Protein AF-A0A388T9V4-F1 (afdb_monomer_lite)

pLDDT: mean 95.2, std 5.36, range [64.31, 98.38]

Foldseek 3Di:
DFDPDDQDDADPVGDPVNVVSRVVSVCNRPVPPDPVRVVVVVVVVVVVVVVVVVPPPDD

Sequence (59 aa):
MIHDVPRPKISPKFTIEDIHKLREWNYERLKDATPEERLADSREEIEKFNAALLAIPAL

Radius of gyration: 13.94 Å; chains: 1; bounding box: 24×32×33 Å

Organism: Termititenax aidoneus (NCBI:txid2218524)

Secondary structure (DSSP, 8-state):
----PPPPPPPTT--HHHHHHHHHHHHHHHTT--HHHHHHHHHHHHHHHHHHHHTSPP-

Structure (mmCIF, N/CA/C/O backbone):
data_AF-A0A388T9V4-F1
#
_entry.id   AF-A0A388T9V4-F1
#
loop_
_atom_site.group_PDB
_atom_site.id
_atom_site.type_symbol
_atom_site.label_atom_id
_atom_site.label_alt_id
_atom_site.label_comp_id
_atom_site.label_asym_id
_atom_site.label_entity_id
_atom_site.label_seq_id
_atom_site.pdbx_PDB_ins_code
_atom_site.Cartn_x
_atom_site.Cartn_y
_atom_site.Cartn_z
_atom_site.occupancy
_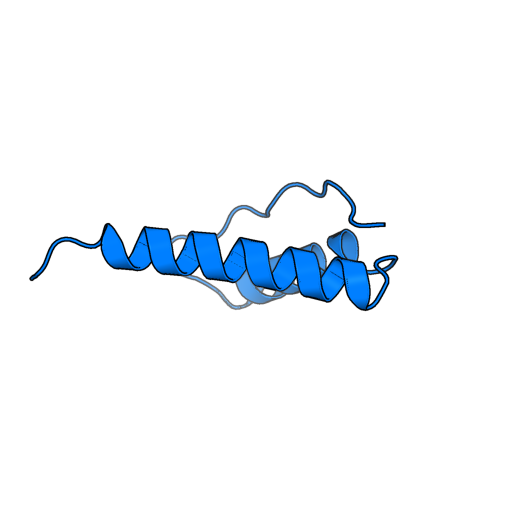atom_site.B_iso_or_equiv
_atom_site.auth_seq_id
_atom_site.auth_comp_id
_atom_site.auth_asym_id
_atom_site.auth_atom_id
_atom_site.pdbx_PDB_model_num
ATOM 1 N N . MET A 1 1 ? 3.905 -2.012 -15.438 1.00 91.06 1 MET A N 1
ATOM 2 C CA . MET A 1 1 ? 2.447 -1.819 -15.454 1.00 91.06 1 MET A CA 1
ATOM 3 C C . MET A 1 1 ? 1.908 -1.888 -14.034 1.00 91.06 1 MET A C 1
ATOM 5 O O . MET A 1 1 ? 2.217 -2.838 -13.321 1.00 91.06 1 MET A O 1
ATOM 9 N N . ILE A 1 2 ? 1.106 -0.901 -13.631 1.00 93.06 2 ILE A N 1
ATOM 10 C CA . ILE A 1 2 ? 0.332 -0.937 -12.380 1.00 93.06 2 ILE A CA 1
ATOM 11 C C . ILE A 1 2 ? -1.059 -1.490 -12.695 1.00 93.06 2 ILE A C 1
ATOM 13 O O . ILE A 1 2 ? -1.715 -1.015 -13.622 1.00 93.06 2 ILE A O 1
ATOM 17 N N . HIS A 1 3 ? -1.497 -2.498 -11.945 1.00 95.81 3 HIS A N 1
ATOM 18 C CA . HIS A 1 3 ? -2.784 -3.162 -12.160 1.00 95.81 3 HIS A CA 1
ATOM 19 C C . HIS A 1 3 ? -3.910 -2.471 -11.392 1.00 95.81 3 HIS A C 1
ATOM 21 O O . HIS A 1 3 ? -3.752 -2.132 -10.223 1.00 95.81 3 HIS A O 1
ATOM 27 N N . ASP A 1 4 ? -5.078 -2.317 -12.010 1.00 95.69 4 ASP A N 1
ATOM 28 C CA . ASP A 1 4 ? -6.268 -1.803 -11.322 1.00 95.69 4 ASP A CA 1
ATOM 29 C C . ASP A 1 4 ? -6.924 -2.907 -10.476 1.00 95.69 4 ASP A C 1
ATOM 31 O O . ASP A 1 4 ? -7.853 -3.597 -10.899 1.00 95.69 4 ASP A O 1
ATOM 35 N N . VAL A 1 5 ? -6.369 -3.134 -9.283 1.00 95.75 5 VAL A N 1
ATOM 36 C CA . VAL A 1 5 ? -6.871 -4.116 -8.314 1.00 95.75 5 VAL A CA 1
ATOM 37 C C . VAL A 1 5 ? -7.757 -3.401 -7.286 1.00 95.75 5 VAL A C 1
ATOM 39 O O . VAL A 1 5 ? -7.284 -2.464 -6.630 1.00 95.75 5 VAL A O 1
ATOM 42 N N . PRO A 1 6 ? -9.009 -3.843 -7.056 1.00 96.88 6 PRO A N 1
ATOM 43 C CA . PRO A 1 6 ? -9.881 -3.239 -6.053 1.00 96.88 6 PRO A CA 1
ATOM 44 C C . PRO A 1 6 ? -9.261 -3.265 -4.652 1.00 96.88 6 PRO A C 1
ATOM 46 O O . PRO A 1 6 ? -8.813 -4.310 -4.177 1.00 96.88 6 PRO A O 1
ATOM 49 N N . ARG A 1 7 ? -9.271 -2.119 -3.960 1.00 95.19 7 ARG A N 1
ATOM 50 C CA . ARG A 1 7 ? -8.760 -2.024 -2.585 1.00 95.19 7 ARG A CA 1
ATOM 51 C C . ARG A 1 7 ? -9.604 -2.904 -1.644 1.00 95.19 7 ARG A C 1
ATOM 53 O O . ARG A 1 7 ? -10.837 -2.838 -1.695 1.00 95.19 7 ARG A O 1
ATOM 60 N N . PRO A 1 8 ? -8.983 -3.708 -0.761 1.00 97.31 8 PRO A N 1
ATOM 61 C CA . PRO A 1 8 ? -9.720 -4.574 0.150 1.00 97.31 8 PRO A CA 1
ATOM 62 C C . PRO A 1 8 ? -10.530 -3.768 1.171 1.00 97.31 8 PRO A C 1
ATOM 64 O O . PRO A 1 8 ? -10.130 -2.689 1.608 1.00 97.31 8 PRO A O 1
ATOM 67 N N . LYS A 1 9 ? -11.666 -4.330 1.600 1.00 97.00 9 LYS A N 1
ATOM 68 C CA . LYS A 1 9 ? -12.428 -3.801 2.739 1.00 97.00 9 LYS A CA 1
ATOM 69 C C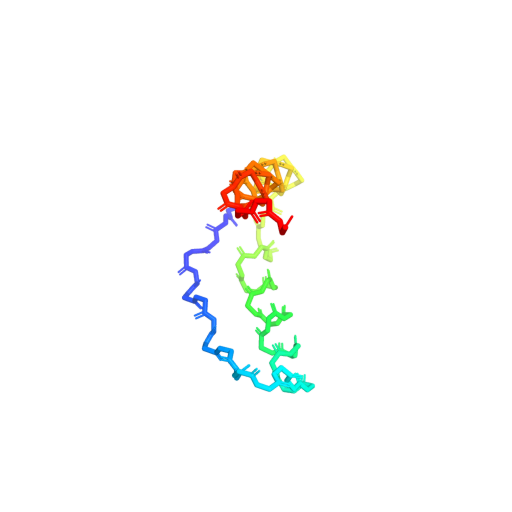 . LYS A 1 9 ? -11.640 -4.040 4.026 1.00 97.00 9 LYS A C 1
ATOM 71 O O . LYS A 1 9 ? -11.300 -5.186 4.320 1.00 97.00 9 LYS A O 1
ATOM 76 N N . ILE A 1 10 ? -11.408 -2.969 4.780 1.00 97.38 10 ILE A N 1
ATOM 77 C CA . ILE A 1 10 ? -10.655 -2.984 6.038 1.00 97.38 10 ILE A CA 1
ATOM 78 C C . ILE A 1 10 ? -11.619 -2.899 7.218 1.00 97.38 10 ILE A C 1
ATOM 80 O O . ILE A 1 10 ? -12.541 -2.081 7.221 1.00 97.38 10 ILE A O 1
ATOM 84 N N . SER A 1 11 ? -11.415 -3.753 8.220 1.00 96.75 11 SER A N 1
ATOM 85 C CA . SER A 1 11 ? -12.186 -3.706 9.463 1.00 96.75 11 SER A CA 1
ATOM 86 C C . SER A 1 11 ? -11.956 -2.389 10.219 1.00 96.75 11 SER A C 1
ATOM 88 O O . SER A 1 11 ? -10.806 -1.970 10.358 1.00 96.75 11 SER A O 1
ATOM 90 N N . PRO A 1 12 ? -12.990 -1.787 10.842 1.00 96.94 12 PRO A N 1
ATOM 91 C CA . PRO A 1 12 ? -12.812 -0.646 11.746 1.00 96.94 12 PRO A CA 1
ATOM 92 C C . PRO A 1 12 ? -11.883 -0.929 12.937 1.00 96.94 12 PRO A C 1
ATOM 94 O O . PRO A 1 12 ? -11.347 -0.001 13.531 1.00 96.94 12 PRO A O 1
ATOM 97 N N . LYS A 1 13 ? -11.702 -2.206 13.306 1.00 97.62 13 LYS A N 1
ATOM 98 C CA . LYS A 1 13 ? -10.811 -2.624 14.401 1.00 97.62 13 LYS A CA 1
ATOM 99 C C . LYS A 1 13 ? -9.362 -2.861 13.968 1.00 97.62 13 LYS A C 1
ATOM 101 O O . LYS A 1 13 ? -8.563 -3.178 14.836 1.00 97.62 13 LYS A O 1
ATOM 106 N N . PHE A 1 14 ? -9.065 -2.762 12.670 1.00 96.25 14 PHE A N 1
ATOM 107 C CA . PHE A 1 14 ? -7.760 -3.015 12.053 1.00 96.25 14 PHE A CA 1
ATOM 108 C C . PHE A 1 14 ? -7.027 -4.254 12.603 1.00 96.25 14 PHE A C 1
ATOM 110 O O . PHE A 1 14 ? -6.282 -4.213 13.579 1.00 96.25 14 PHE A O 1
ATOM 117 N N . THR A 1 15 ? -7.262 -5.394 11.968 1.00 97.75 15 THR A N 1
ATOM 118 C CA . THR A 1 15 ? -6.788 -6.711 12.405 1.00 97.75 15 THR A CA 1
ATOM 119 C C . THR A 1 15 ? -5.554 -7.175 11.627 1.00 97.75 15 THR A C 1
ATOM 121 O O . THR A 1 15 ? -5.205 -6.621 10.587 1.00 97.75 15 THR A O 1
ATOM 124 N N . ILE A 1 16 ? -4.915 -8.257 12.087 1.00 98.25 16 ILE A N 1
ATOM 125 C CA . ILE A 1 16 ? -3.807 -8.906 11.359 1.00 98.25 16 ILE A CA 1
ATOM 126 C C . ILE A 1 16 ? -4.243 -9.329 9.948 1.00 98.25 16 ILE A C 1
ATOM 128 O O . ILE A 1 16 ? -3.493 -9.175 8.988 1.00 98.25 16 ILE A O 1
ATOM 132 N N . GLU A 1 17 ? -5.479 -9.800 9.808 1.00 98.19 17 GLU A N 1
ATOM 133 C CA . GLU A 1 17 ? -6.040 -10.186 8.515 1.00 98.19 17 GLU A CA 1
ATOM 134 C C . GLU A 1 17 ? -6.156 -8.993 7.552 1.00 98.19 17 GLU A C 1
ATOM 136 O O . GLU A 1 17 ? -5.951 -9.133 6.349 1.00 98.19 17 GLU A O 1
ATOM 141 N N . ASP A 1 18 ? -6.419 -7.790 8.068 1.00 98.38 18 ASP A N 1
ATOM 142 C CA . ASP A 1 18 ? -6.427 -6.575 7.252 1.00 98.38 18 ASP A CA 1
ATOM 143 C C . ASP A 1 18 ? -5.021 -6.232 6.737 1.00 98.38 18 ASP A C 1
ATOM 145 O O . ASP A 1 18 ? -4.870 -5.813 5.589 1.00 98.38 18 ASP A O 1
ATOM 149 N N . ILE A 1 19 ? -3.978 -6.481 7.538 1.00 98.12 19 ILE A N 1
ATOM 150 C CA . ILE A 1 19 ? -2.582 -6.316 7.105 1.00 98.12 19 ILE A CA 1
ATOM 151 C C . ILE A 1 19 ? -2.259 -7.290 5.968 1.00 98.12 19 ILE A C 1
ATOM 153 O O . ILE A 1 19 ? -1.655 -6.886 4.973 1.00 98.12 19 ILE A O 1
ATOM 157 N N . HIS A 1 20 ? -2.667 -8.557 6.081 1.00 98.31 20 HIS A N 1
ATOM 158 C CA . HIS A 1 20 ? -2.465 -9.542 5.015 1.00 98.31 20 HIS A CA 1
ATOM 159 C C . HIS A 1 20 ? -3.162 -9.123 3.720 1.00 98.31 20 HIS A C 1
ATOM 161 O O . HIS A 1 20 ? -2.521 -9.094 2.672 1.00 98.31 20 HIS A O 1
ATOM 167 N N . LYS A 1 21 ? -4.426 -8.693 3.800 1.00 97.81 21 LYS A N 1
ATOM 168 C CA . LYS A 1 21 ? -5.178 -8.192 2.640 1.00 97.81 21 LYS A CA 1
ATOM 169 C C . LYS A 1 21 ? -4.509 -6.993 1.975 1.00 97.81 21 LYS A C 1
ATOM 171 O O . LYS A 1 21 ? -4.443 -6.940 0.752 1.00 97.81 21 LYS A O 1
ATOM 176 N N . LEU A 1 22 ? -4.008 -6.035 2.756 1.00 97.69 22 LEU A N 1
ATOM 177 C CA . LEU A 1 22 ? -3.303 -4.866 2.220 1.00 97.69 22 LEU A CA 1
ATOM 178 C C . LEU A 1 22 ? -1.984 -5.250 1.542 1.00 97.69 22 LEU A C 1
ATOM 180 O O . LEU A 1 22 ? -1.652 -4.696 0.496 1.00 97.69 22 LEU A O 1
ATOM 184 N N . ARG A 1 23 ? -1.237 -6.203 2.113 1.00 97.88 23 ARG A N 1
ATOM 185 C CA . ARG A 1 23 ? 0.009 -6.708 1.519 1.00 97.88 23 ARG A CA 1
ATOM 186 C C . ARG A 1 23 ? -0.243 -7.439 0.205 1.00 97.88 23 ARG A C 1
ATOM 188 O O . ARG A 1 23 ? 0.464 -7.169 -0.760 1.00 97.88 23 ARG A O 1
ATOM 195 N N . GLU A 1 24 ? -1.248 -8.307 0.176 1.00 98.19 24 GLU A N 1
ATOM 196 C CA . GLU A 1 24 ? -1.660 -9.032 -1.028 1.00 98.19 24 GLU A CA 1
ATOM 197 C C . GLU A 1 24 ? -2.099 -8.059 -2.126 1.00 98.19 24 GLU A C 1
ATOM 199 O O . GLU A 1 24 ? -1.606 -8.108 -3.247 1.00 98.19 24 GLU A O 1
ATOM 204 N N . TRP A 1 25 ? -2.952 -7.094 -1.775 1.00 97.88 25 TRP A N 1
ATOM 205 C CA . TRP A 1 25 ? -3.400 -6.057 -2.700 1.00 97.88 25 TRP A CA 1
ATOM 206 C C . TRP A 1 25 ? -2.236 -5.236 -3.271 1.00 97.88 25 TRP A C 1
ATOM 208 O O . TRP A 1 25 ? -2.177 -5.016 -4.479 1.00 97.88 25 TRP A O 1
ATOM 218 N N . ASN A 1 26 ? -1.280 -4.826 -2.431 1.00 96.94 26 ASN A N 1
ATOM 219 C CA . ASN A 1 26 ? -0.089 -4.108 -2.890 1.00 96.94 26 ASN A CA 1
ATOM 220 C C . ASN A 1 26 ? 0.766 -4.953 -3.840 1.00 96.94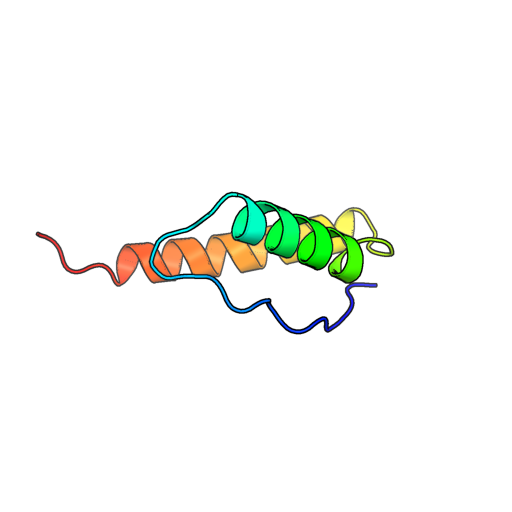 26 ASN A C 1
ATOM 222 O O . ASN A 1 26 ? 1.275 -4.425 -4.829 1.00 96.94 26 ASN A O 1
ATOM 226 N N . TYR A 1 27 ? 0.935 -6.245 -3.544 1.00 97.56 27 TYR A N 1
ATOM 227 C CA . TYR A 1 27 ? 1.666 -7.161 -4.413 1.00 97.56 27 TYR A CA 1
ATOM 228 C C . TYR A 1 27 ? 0.975 -7.286 -5.772 1.00 97.56 27 TYR A C 1
ATOM 230 O O . TYR A 1 27 ? 1.588 -6.980 -6.792 1.00 97.56 27 TYR A O 1
ATOM 238 N N . GLU A 1 28 ? -0.310 -7.637 -5.791 1.00 98.19 28 GLU A N 1
ATOM 239 C CA . GLU A 1 28 ? -1.073 -7.822 -7.028 1.00 98.19 28 GLU A CA 1
ATOM 240 C C . GLU A 1 28 ? -1.121 -6.552 -7.884 1.00 98.19 28 GLU A C 1
ATOM 242 O O . GLU A 1 28 ? -1.002 -6.627 -9.105 1.00 98.19 28 GLU A O 1
ATOM 247 N N . ARG A 1 29 ? -1.201 -5.375 -7.253 1.00 97.56 29 ARG A N 1
ATOM 248 C CA . ARG A 1 29 ? -1.181 -4.081 -7.942 1.00 97.56 29 ARG A CA 1
ATOM 249 C C . ARG A 1 29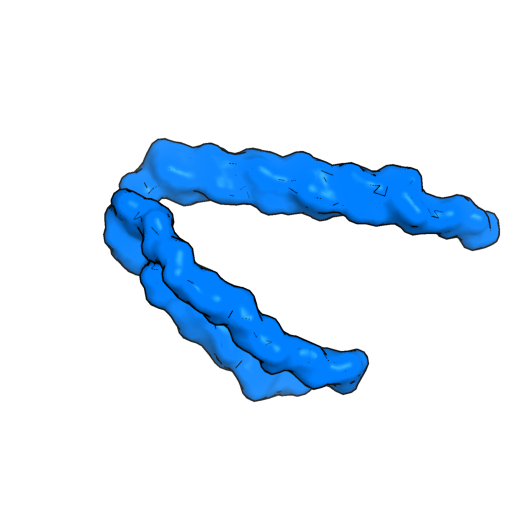 ? 0.171 -3.755 -8.591 1.00 97.56 29 ARG A C 1
ATOM 251 O O . ARG A 1 29 ? 0.197 -3.167 -9.669 1.00 97.56 29 ARG A O 1
ATOM 258 N N . LEU A 1 30 ? 1.288 -4.091 -7.939 1.00 97.25 30 LEU A N 1
ATOM 259 C CA . LEU A 1 30 ? 2.629 -3.584 -8.284 1.00 97.25 30 LEU A CA 1
ATOM 260 C C . LEU A 1 30 ? 3.623 -4.656 -8.765 1.00 97.25 30 LEU A C 1
ATOM 262 O O . LEU A 1 30 ? 4.795 -4.331 -9.011 1.00 97.25 30 LEU A O 1
ATOM 266 N N . LYS A 1 31 ? 3.205 -5.923 -8.875 1.00 97.06 31 LYS A N 1
ATOM 267 C CA . LYS A 1 31 ? 4.086 -7.055 -9.221 1.00 97.06 31 LYS A CA 1
ATOM 268 C C . LYS A 1 31 ? 4.817 -6.878 -10.554 1.00 97.06 31 LYS A C 1
ATOM 270 O O . LYS A 1 31 ? 5.993 -7.216 -10.628 1.00 97.06 31 LYS A O 1
ATOM 275 N N . ASP A 1 32 ? 4.169 -6.244 -11.531 1.00 98.06 32 ASP A N 1
ATOM 276 C CA . ASP A 1 32 ? 4.719 -6.005 -12.873 1.00 98.06 32 ASP A CA 1
ATOM 277 C C . ASP A 1 32 ? 5.126 -4.536 -13.102 1.00 98.06 32 ASP A C 1
ATOM 279 O O . ASP A 1 32 ? 5.346 -4.110 -14.240 1.00 98.06 32 ASP A O 1
ATOM 283 N N . ALA A 1 33 ? 5.189 -3.726 -12.040 1.00 97.69 33 ALA A N 1
ATOM 284 C CA . ALA A 1 33 ? 5.556 -2.315 -12.132 1.00 97.69 33 ALA A CA 1
ATOM 285 C C . ALA A 1 33 ? 7.078 -2.127 -12.241 1.00 97.69 33 ALA A C 1
ATOM 287 O O . ALA A 1 33 ? 7.845 -2.747 -11.495 1.00 97.69 33 ALA A O 1
ATOM 288 N N . THR A 1 34 ? 7.517 -1.228 -13.125 1.00 98.25 34 THR A N 1
ATOM 289 C CA . THR A 1 34 ? 8.916 -0.792 -13.199 1.00 98.25 34 THR A CA 1
ATOM 290 C C . THR A 1 34 ? 9.273 0.087 -11.993 1.00 98.25 34 T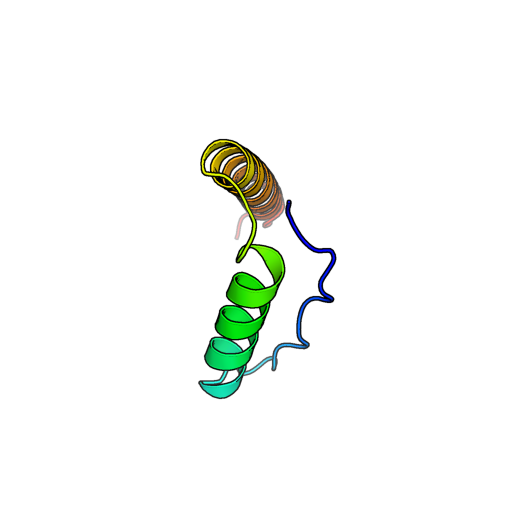HR A C 1
ATOM 292 O O . THR A 1 34 ? 8.385 0.598 -11.298 1.00 98.25 34 THR A O 1
ATOM 295 N N . PRO A 1 35 ? 10.570 0.301 -11.708 1.00 97.38 35 PRO A N 1
ATOM 296 C CA . PRO A 1 35 ? 10.992 1.227 -10.659 1.00 97.38 35 PRO A CA 1
ATOM 297 C C . PRO A 1 35 ? 10.437 2.650 -10.830 1.00 97.38 35 PRO A C 1
ATOM 299 O O . PRO A 1 35 ? 10.033 3.271 -9.849 1.00 97.38 35 PRO A O 1
ATOM 302 N N . GLU A 1 36 ? 10.379 3.157 -12.062 1.00 98.00 36 GLU A N 1
ATOM 303 C CA . GLU A 1 36 ? 9.874 4.496 -12.380 1.00 98.00 36 GLU A CA 1
ATOM 304 C C . GLU A 1 36 ? 8.369 4.601 -12.115 1.00 98.00 36 GLU A C 1
ATOM 306 O O . GLU A 1 36 ? 7.919 5.569 -11.502 1.00 98.00 36 GLU A O 1
ATOM 311 N N . GLU A 1 37 ? 7.598 3.583 -12.508 1.00 97.62 37 GLU A N 1
ATOM 312 C CA . GLU A 1 37 ? 6.162 3.509 -12.217 1.00 97.62 37 GLU A CA 1
ATOM 313 C C . GLU A 1 37 ? 5.902 3.440 -10.705 1.00 97.62 37 GLU A C 1
ATOM 315 O O . GLU A 1 37 ? 5.029 4.140 -10.198 1.00 97.62 37 GLU A O 1
ATOM 320 N N . ARG A 1 38 ? 6.697 2.662 -9.954 1.00 96.00 38 ARG A N 1
ATOM 321 C CA . ARG A 1 38 ? 6.603 2.596 -8.481 1.00 96.00 38 ARG A CA 1
ATOM 322 C C . ARG A 1 38 ? 6.914 3.932 -7.814 1.00 96.00 38 ARG A C 1
ATOM 324 O O . ARG A 1 38 ? 6.285 4.282 -6.814 1.00 96.00 38 ARG A O 1
ATOM 331 N N . LEU A 1 39 ? 7.890 4.671 -8.342 1.00 97.19 39 LEU A N 1
ATOM 332 C CA . LEU A 1 39 ? 8.228 6.001 -7.844 1.00 97.19 39 LEU A CA 1
ATOM 333 C C . LEU A 1 39 ? 7.086 6.990 -8.098 1.00 97.19 39 LEU A C 1
ATOM 335 O O . LEU A 1 39 ? 6.773 7.784 -7.214 1.00 97.19 39 LEU A O 1
ATOM 339 N N . ALA A 1 40 ? 6.468 6.936 -9.279 1.00 97.25 40 ALA A N 1
ATOM 340 C CA . ALA A 1 40 ? 5.303 7.751 -9.601 1.00 97.25 40 ALA A CA 1
ATOM 341 C C . ALA A 1 40 ? 4.106 7.426 -8.683 1.00 97.25 40 ALA A C 1
ATOM 343 O O . ALA A 1 40 ? 3.572 8.345 -8.067 1.00 97.25 40 ALA A O 1
ATOM 344 N N . ASP A 1 41 ? 3.772 6.140 -8.495 1.00 95.25 41 ASP A N 1
ATOM 345 C CA . ASP A 1 41 ? 2.713 5.674 -7.571 1.00 95.25 41 ASP A CA 1
ATOM 346 C C . ASP A 1 41 ? 2.960 6.166 -6.139 1.00 95.25 41 ASP A C 1
ATOM 348 O O . ASP A 1 41 ? 2.077 6.720 -5.488 1.00 95.25 41 ASP A O 1
ATOM 352 N N . SER A 1 42 ? 4.203 6.050 -5.661 1.00 94.88 42 SER A N 1
ATOM 353 C CA . SER A 1 42 ? 4.577 6.505 -4.316 1.00 94.88 42 SER A CA 1
ATOM 354 C C . SER A 1 42 ? 4.404 8.015 -4.142 1.00 94.88 42 SER A C 1
ATOM 356 O O . SER A 1 42 ? 3.974 8.461 -3.080 1.00 94.88 42 SER A O 1
ATOM 358 N N . ARG A 1 43 ? 4.736 8.816 -5.166 1.00 97.25 43 ARG A N 1
ATOM 359 C CA . ARG A 1 43 ? 4.542 10.275 -5.128 1.00 97.25 43 ARG A CA 1
ATOM 360 C C . ARG A 1 43 ? 3.063 10.633 -5.042 1.00 97.25 43 ARG A C 1
ATOM 362 O O . ARG A 1 43 ? 2.700 11.442 -4.194 1.00 97.25 43 ARG A O 1
ATOM 369 N N . GLU A 1 44 ? 2.226 9.993 -5.853 1.00 96.00 44 GLU A N 1
ATOM 370 C CA . GLU A 1 44 ? 0.778 10.217 -5.843 1.00 96.00 44 GLU A CA 1
ATOM 371 C C . GLU A 1 44 ? 0.158 9.866 -4.478 1.00 96.00 44 GLU A C 1
ATOM 373 O O . GLU A 1 44 ? -0.626 10.638 -3.922 1.00 96.00 44 GLU A O 1
ATOM 378 N N . GLU A 1 45 ? 0.535 8.730 -3.882 1.00 93.56 45 GLU A N 1
ATOM 379 C CA . GLU A 1 45 ? 0.019 8.339 -2.563 1.00 93.56 45 GLU A CA 1
ATOM 380 C C . GLU A 1 45 ? 0.494 9.285 -1.443 1.00 93.56 45 GLU A C 1
ATOM 382 O O . GLU A 1 45 ? -0.280 9.584 -0.529 1.00 93.56 45 GLU A O 1
ATOM 387 N N . ILE A 1 46 ? 1.721 9.816 -1.523 1.00 96.50 46 ILE A N 1
ATOM 388 C CA . ILE A 1 46 ? 2.214 10.846 -0.592 1.00 96.50 46 ILE A CA 1
ATOM 389 C C . ILE A 1 46 ? 1.391 12.133 -0.716 1.00 96.50 46 ILE A C 1
ATOM 391 O O . ILE A 1 46 ? 1.022 12.723 0.300 1.00 96.50 46 ILE A O 1
ATOM 395 N N . GLU A 1 47 ? 1.076 12.572 -1.935 1.00 97.00 47 GLU A N 1
ATOM 396 C CA . GLU A 1 47 ? 0.247 13.760 -2.159 1.00 97.00 47 GLU A CA 1
ATOM 397 C C . GLU A 1 47 ? -1.153 13.592 -1.559 1.00 97.00 47 GLU A C 1
ATOM 399 O O . GLU A 1 47 ? -1.620 14.477 -0.836 1.00 97.00 47 GLU A O 1
ATOM 404 N N . LYS A 1 48 ? -1.791 12.431 -1.762 1.00 94.56 48 LYS A N 1
ATOM 405 C CA . LYS A 1 48 ? -3.088 12.105 -1.143 1.00 94.56 48 LYS A CA 1
ATOM 406 C C . LYS A 1 48 ? -3.013 12.108 0.380 1.00 94.56 48 LYS A C 1
ATOM 408 O O . LYS A 1 48 ? -3.905 12.644 1.036 1.00 94.56 48 LYS A O 1
ATOM 413 N N . PHE A 1 49 ? -1.959 11.523 0.947 1.00 93.44 49 PHE A N 1
ATOM 414 C CA . PHE A 1 49 ? -1.753 11.504 2.391 1.00 93.44 49 PHE A CA 1
ATOM 415 C C . PHE A 1 49 ? -1.581 12.919 2.956 1.00 93.44 49 PHE A C 1
ATOM 417 O O . PHE A 1 49 ? -2.248 13.277 3.925 1.00 93.44 49 PHE A O 1
ATOM 424 N N . ASN A 1 50 ? -0.759 13.753 2.319 1.00 95.31 50 ASN A N 1
ATOM 425 C CA . ASN A 1 50 ? -0.560 15.143 2.727 1.00 95.31 50 ASN A CA 1
ATOM 426 C C . ASN A 1 50 ? -1.856 15.958 2.627 1.00 95.31 50 ASN A C 1
ATOM 428 O O . ASN A 1 50 ? -2.175 16.718 3.540 1.00 95.31 50 ASN A O 1
ATOM 432 N N . ALA A 1 51 ? -2.633 15.771 1.558 1.00 95.12 51 ALA A N 1
ATOM 433 C CA . ALA A 1 51 ? -3.943 16.401 1.420 1.00 95.12 51 ALA A CA 1
ATOM 434 C C . ALA A 1 51 ? -4.903 15.966 2.540 1.00 95.12 51 ALA A C 1
ATOM 436 O O . ALA A 1 51 ? -5.599 16.804 3.113 1.00 95.12 51 ALA A O 1
ATOM 437 N N . ALA A 1 52 ? -4.902 14.678 2.899 1.00 93.62 52 ALA A N 1
ATOM 438 C CA . ALA A 1 52 ? -5.704 14.163 4.004 1.00 93.62 52 ALA A CA 1
ATOM 439 C C . ALA A 1 52 ? -5.277 14.759 5.353 1.00 93.62 52 ALA A C 1
ATOM 441 O O . ALA A 1 52 ? -6.143 15.137 6.134 1.00 93.62 52 ALA A O 1
ATOM 442 N N . LEU A 1 53 ? -3.970 14.898 5.609 1.00 92.12 53 LEU A N 1
ATOM 443 C CA . LEU A 1 53 ? -3.449 15.534 6.823 1.00 92.12 53 LEU A CA 1
ATOM 444 C C . LEU A 1 53 ? -3.900 16.992 6.960 1.00 92.12 53 LEU A C 1
ATOM 446 O 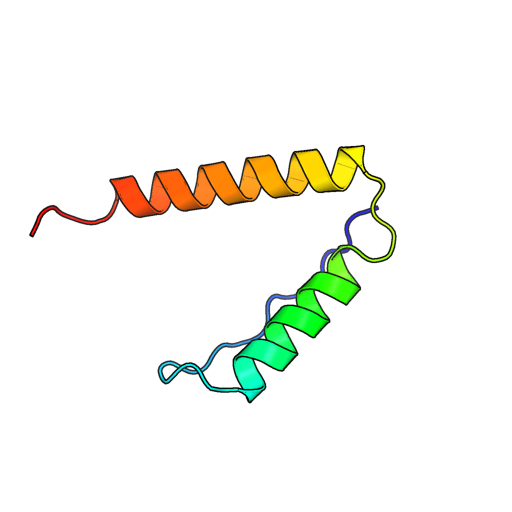O . LEU A 1 53 ? -4.318 17.399 8.039 1.00 92.12 53 LEU A O 1
ATOM 450 N N . LEU A 1 54 ? -3.847 17.766 5.873 1.00 92.50 54 LEU A N 1
ATOM 451 C CA . LEU A 1 54 ? -4.294 19.164 5.864 1.00 92.50 54 LEU A CA 1
ATOM 452 C C . LEU A 1 54 ? -5.803 19.310 6.101 1.00 92.50 54 LEU A C 1
ATOM 454 O O . LEU A 1 54 ? -6.252 20.356 6.563 1.00 92.50 54 LEU A O 1
ATOM 458 N N . ALA A 1 55 ? -6.583 18.277 5.782 1.00 91.31 55 ALA A N 1
ATOM 459 C CA . ALA A 1 55 ? -8.024 18.249 5.993 1.00 91.31 55 ALA A CA 1
ATOM 460 C C . ALA A 1 55 ? -8.428 17.833 7.419 1.00 91.31 55 ALA A C 1
ATOM 462 O O . ALA A 1 55 ? -9.616 17.889 7.746 1.00 91.31 55 ALA A O 1
ATOM 463 N N . ILE A 1 56 ? -7.481 17.416 8.271 1.00 88.56 56 ILE A N 1
ATOM 464 C CA . ILE A 1 56 ? -7.765 17.121 9.678 1.00 88.56 56 ILE A CA 1
ATOM 465 C C . ILE A 1 56 ? -8.000 18.460 10.392 1.00 88.56 56 ILE A C 1
ATOM 467 O O . ILE A 1 56 ? -7.079 19.278 10.454 1.00 88.56 56 ILE A O 1
ATOM 471 N N . PRO A 1 57 ? -9.208 18.720 10.927 1.00 84.62 57 PRO A N 1
ATOM 472 C CA . PRO A 1 57 ? -9.455 19.943 11.674 1.00 84.62 57 PRO A CA 1
ATOM 473 C C . PRO A 1 57 ? -8.515 19.999 12.882 1.00 84.62 57 PRO A C 1
ATOM 475 O O . PRO A 1 57 ? -8.318 18.993 13.567 1.00 84.62 57 PRO A O 1
ATOM 478 N N . ALA A 1 58 ? -7.925 21.171 13.127 1.00 77.56 58 ALA A N 1
ATOM 479 C CA . ALA A 1 58 ? -7.127 21.402 14.324 1.00 77.56 58 ALA A CA 1
ATOM 480 C C . ALA A 1 58 ? -7.976 21.081 15.568 1.00 77.56 58 ALA A C 1
ATOM 482 O O . ALA A 1 58 ? -9.120 21.534 15.660 1.00 77.56 58 ALA A O 1
ATOM 483 N N . LEU A 1 59 ? -7.422 20.256 16.461 1.00 64.31 59 LEU A N 1
ATOM 484 C CA . LEU A 1 59 ? -8.016 19.913 17.757 1.00 64.31 59 LEU A CA 1
ATOM 485 C C . LEU A 1 59 ? -8.118 21.138 18.670 1.00 64.31 59 LEU A C 1
ATOM 487 O O . LEU A 1 59 ? -7.174 21.962 18.650 1.00 64.31 59 LEU A O 1
#